Protein AF-A0A2N7XTM2-F1 (afdb_monomer_lite)

Sequence (89 aa):
AAPFDFADAYQPASGMKRWLAGTPSMLAMAGLEAGVDLWRAVDQQAVATKSAALFDQFAAIGARLNLECASPANPERRGSHISFRHPQA

pLDDT: mean 95.11, std 3.78, range [76.94, 98.38]

Secondary structure (DSSP, 8-state):
--TTS--SS--PPSGGGGG--S---HHHHHHHHHHHHHHHTS-HHHHHHHHHHHHHHHHHHHHHTTPEE-S-SSGGG--S---EE-TT-

Foldseek 3Di:
DCVPVPDPDDDADPDPRSVDDDDDPVVVVVVVVVVVVVVVVDDVVVVLVVLLVVQVVVVVVCVVVVWAWPADNDSVRGDSDTDTDDPVD

Structure (mmCIF, N/CA/C/O backbone):
data_AF-A0A2N7XTM2-F1
#
_entry.id   AF-A0A2N7XTM2-F1
#
loop_
_atom_site.group_PDB
_atom_site.id
_atom_site.type_symbol
_atom_site.label_atom_id
_atom_site.label_alt_id
_atom_site.label_comp_id
_atom_site.label_asym_id
_atom_site.label_entity_id
_atom_site.label_seq_id
_atom_site.pdbx_PDB_ins_code
_atom_site.Cartn_x
_atom_site.Cartn_y
_atom_site.Cartn_z
_atom_site.occupancy
_atom_site.B_iso_or_equiv
_atom_site.auth_seq_id
_atom_site.auth_comp_id
_atom_site.auth_asym_id
_atom_site.auth_atom_id
_atom_site.pdbx_PDB_model_num
ATOM 1 N N . ALA A 1 1 ? -7.312 -3.433 30.783 1.00 76.94 1 ALA A N 1
ATOM 2 C CA . ALA A 1 1 ? -8.417 -2.517 30.442 1.00 76.94 1 ALA A CA 1
ATOM 3 C C . ALA A 1 1 ? -9.751 -3.164 30.770 1.00 76.94 1 ALA A C 1
ATOM 5 O O . ALA A 1 1 ? -9.953 -4.311 30.383 1.00 76.94 1 ALA A O 1
ATOM 6 N N . ALA A 1 2 ? -10.635 -2.415 31.425 1.00 85.69 2 ALA A N 1
ATOM 7 C CA . ALA A 1 2 ? -12.031 -2.766 31.659 1.00 85.69 2 ALA A CA 1
ATOM 8 C C . ALA A 1 2 ? -12.913 -1.624 31.103 1.00 85.69 2 ALA A C 1
ATOM 10 O O . ALA A 1 2 ? -13.259 -0.695 31.827 1.00 85.69 2 ALA A O 1
ATOM 11 N N . PRO A 1 3 ? -13.178 -1.606 29.781 1.00 80.19 3 PRO A N 1
ATOM 12 C CA . PRO A 1 3 ? -13.707 -0.434 29.065 1.00 80.19 3 PRO A CA 1
ATOM 13 C C . PRO A 1 3 ? -15.126 -0.009 29.472 1.00 80.19 3 PRO A C 1
ATOM 15 O O . PRO A 1 3 ? -15.567 1.060 29.064 1.00 80.19 3 PRO A O 1
ATOM 18 N N . PHE A 1 4 ? -15.818 -0.821 30.273 1.00 89.06 4 PHE A N 1
ATOM 19 C CA . PHE A 1 4 ? -17.175 -0.559 30.750 1.00 89.06 4 PHE A CA 1
ATOM 20 C C . PHE A 1 4 ? -17.265 -0.389 32.272 1.00 89.06 4 PHE A C 1
ATOM 22 O O . PHE A 1 4 ? -18.356 -0.150 32.776 1.00 89.06 4 PHE A O 1
ATOM 29 N N . ASP A 1 5 ? -16.146 -0.473 33.001 1.00 93.81 5 ASP A N 1
ATOM 30 C CA . ASP A 1 5 ? -16.135 -0.260 34.457 1.00 93.81 5 ASP A CA 1
ATOM 31 C C . ASP A 1 5 ? -16.212 1.233 34.817 1.00 93.81 5 ASP A C 1
ATOM 33 O O . ASP A 1 5 ? -16.491 1.572 35.961 1.00 93.81 5 ASP A O 1
ATOM 37 N N . PHE A 1 6 ? -15.944 2.127 33.851 1.00 87.94 6 PHE A N 1
ATOM 38 C CA . PHE A 1 6 ? -15.934 3.591 34.012 1.00 87.94 6 PHE A CA 1
ATOM 39 C C . PHE A 1 6 ? -15.144 4.092 35.242 1.00 87.94 6 PHE A C 1
ATOM 41 O O . PHE A 1 6 ? -15.450 5.145 35.791 1.00 87.94 6 PHE A O 1
ATOM 48 N N . ALA A 1 7 ? -14.114 3.354 35.672 1.00 93.31 7 ALA A N 1
ATOM 49 C CA . ALA A 1 7 ? -13.235 3.759 36.764 1.00 93.31 7 ALA A CA 1
ATOM 50 C C . ALA A 1 7 ? -12.355 4.959 36.366 1.00 93.31 7 ALA A C 1
ATOM 52 O O . ALA A 1 7 ? -11.851 5.014 35.243 1.00 93.31 7 ALA A O 1
ATOM 53 N N . ASP A 1 8 ? -12.099 5.871 37.311 1.00 94.44 8 ASP A N 1
ATOM 54 C CA . ASP A 1 8 ? -11.309 7.094 37.079 1.00 94.44 8 ASP A CA 1
ATOM 55 C C . ASP A 1 8 ? -9.865 6.805 36.635 1.00 94.44 8 ASP A C 1
ATOM 57 O O . ASP A 1 8 ? -9.259 7.556 35.867 1.00 94.44 8 ASP A O 1
ATOM 61 N N . ALA A 1 9 ? -9.291 5.703 37.126 1.00 94.06 9 ALA A N 1
ATOM 62 C CA . ALA A 1 9 ? -7.932 5.305 36.802 1.00 94.06 9 ALA A CA 1
ATOM 63 C C . ALA A 1 9 ? -7.878 4.573 35.455 1.00 94.06 9 ALA A C 1
ATOM 65 O O . ALA A 1 9 ? -8.383 3.457 35.303 1.00 94.06 9 ALA A O 1
ATOM 66 N N . TYR A 1 10 ? -7.172 5.161 34.490 1.00 90.81 10 TYR A N 1
ATOM 67 C CA . TYR A 1 10 ? -6.890 4.504 33.219 1.00 90.81 10 TYR A CA 1
ATOM 68 C C . TYR A 1 10 ? -6.071 3.222 33.420 1.00 90.81 10 TYR A C 1
ATOM 70 O O . TYR A 1 10 ? -4.960 3.242 33.950 1.00 90.81 10 TYR A O 1
ATOM 78 N N . GLN A 1 11 ? -6.589 2.110 32.901 1.00 93.31 11 GLN A N 1
ATOM 79 C CA . GLN A 1 11 ? -5.849 0.858 32.779 1.00 93.31 11 GLN A CA 1
ATOM 80 C C . GLN A 1 11 ? -5.717 0.470 31.302 1.00 93.31 11 GLN A C 1
ATOM 82 O O . GLN A 1 11 ? -6.726 0.121 30.677 1.00 93.31 11 GLN A O 1
ATOM 87 N N . PRO A 1 12 ? -4.501 0.459 30.723 1.00 93.19 12 PRO A N 1
ATOM 88 C CA . PRO A 1 12 ? -4.317 0.131 29.316 1.00 93.19 12 PRO A CA 1
ATOM 89 C C . PRO A 1 12 ? -4.728 -1.312 28.994 1.00 93.19 12 PRO A C 1
ATOM 91 O O . PRO A 1 12 ? -4.749 -2.206 29.847 1.00 93.19 12 PRO A O 1
ATOM 94 N N . ALA A 1 13 ? -5.067 -1.555 27.730 1.00 94.81 13 ALA A N 1
ATOM 95 C CA . ALA A 1 13 ? -5.139 -2.911 27.195 1.00 94.81 13 ALA A CA 1
ATOM 96 C C . ALA A 1 13 ? -3.718 -3.461 26.971 1.00 94.81 13 ALA A C 1
ATOM 98 O O . ALA A 1 13 ? -2.753 -2.702 26.894 1.00 94.81 13 ALA A O 1
ATOM 99 N N . SER A 1 14 ? -3.570 -4.780 26.860 1.00 95.75 14 SER A N 1
ATOM 100 C CA . SER A 1 14 ? -2.283 -5.388 26.515 1.00 95.75 14 SER A CA 1
ATOM 101 C C . SER A 1 14 ? -1.957 -5.210 25.026 1.00 95.75 14 SER A C 1
ATOM 103 O O . SER A 1 14 ? -2.843 -5.168 24.166 1.00 95.75 14 SER A O 1
ATOM 105 N N . GLY A 1 15 ? -0.661 -5.122 24.714 1.00 96.31 15 GLY A N 1
ATOM 106 C CA . GLY A 1 15 ? -0.158 -5.078 23.340 1.00 96.31 15 GLY A CA 1
ATOM 107 C C . GLY A 1 15 ? -0.700 -3.905 22.519 1.00 96.31 15 GLY A C 1
ATOM 108 O O . GLY A 1 15 ? -0.901 -2.804 23.030 1.00 96.31 15 GLY A O 1
ATOM 109 N N . MET A 1 16 ? -0.943 -4.149 21.228 1.00 97.06 16 MET A N 1
ATOM 110 C CA . MET A 1 16 ? -1.357 -3.112 20.274 1.00 97.06 16 MET A CA 1
ATOM 111 C C . MET A 1 16 ? -2.728 -2.496 20.583 1.00 97.06 16 MET A C 1
ATOM 113 O O . MET A 1 16 ? -2.961 -1.339 20.249 1.00 97.06 16 MET A O 1
ATOM 117 N N . LYS A 1 17 ? -3.618 -3.214 21.285 1.00 94.38 17 LYS A N 1
ATOM 118 C CA . LYS A 1 17 ? -4.968 -2.721 21.616 1.00 94.38 17 LYS A CA 1
ATOM 119 C C . LYS A 1 17 ? -4.952 -1.448 22.462 1.00 94.38 17 LYS A C 1
ATOM 121 O O . LYS A 1 17 ? -5.928 -0.709 22.449 1.00 94.38 17 LYS A O 1
ATOM 126 N N . ARG A 1 18 ? -3.854 -1.165 23.174 1.00 95.56 18 ARG A N 1
ATOM 127 C CA . ARG A 1 18 ? -3.705 0.068 23.963 1.00 95.56 18 ARG A CA 1
ATOM 128 C C . ARG A 1 18 ? -3.698 1.35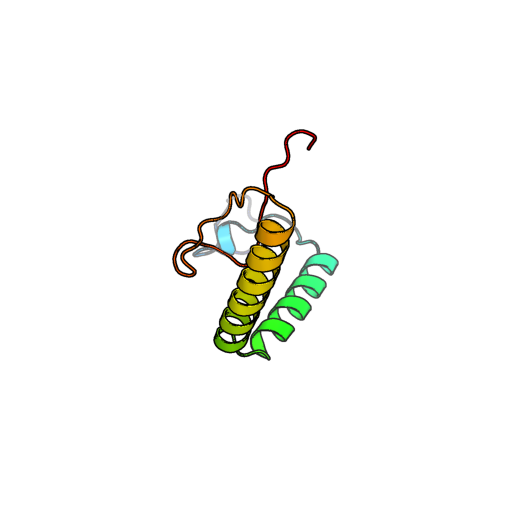0 23.127 1.00 95.56 18 ARG A C 1
ATOM 130 O O . ARG A 1 18 ? -3.868 2.417 23.699 1.00 95.56 18 ARG A O 1
ATOM 137 N N . TRP A 1 19 ? -3.457 1.233 21.821 1.00 94.94 19 TRP A N 1
ATOM 138 C CA . TRP A 1 19 ? -3.432 2.348 20.873 1.00 94.94 19 TRP A CA 1
ATOM 139 C C . TRP A 1 19 ? -4.801 2.638 20.246 1.00 94.94 19 TRP A C 1
ATOM 141 O O . TRP A 1 19 ? -4.932 3.605 19.503 1.00 94.94 19 TRP A O 1
ATOM 151 N N . LEU A 1 20 ? -5.821 1.821 20.529 1.00 93.31 20 LEU A N 1
ATOM 152 C CA . LEU A 1 20 ? -7.192 2.119 20.127 1.00 93.31 20 LEU A CA 1
ATOM 153 C C . LEU A 1 20 ? -7.719 3.296 20.952 1.00 93.31 20 LEU A C 1
ATOM 155 O O . LEU A 1 20 ? -7.564 3.323 22.173 1.00 93.31 20 LEU A O 1
ATOM 159 N N . ALA A 1 21 ? -8.367 4.243 20.282 1.00 92.06 21 ALA A N 1
ATOM 160 C CA . ALA A 1 21 ? -8.964 5.412 20.908 1.00 92.06 21 ALA A CA 1
ATOM 161 C C . ALA A 1 21 ? -10.320 5.712 20.267 1.00 92.06 21 ALA A C 1
ATOM 163 O O . ALA A 1 21 ? -10.435 5.761 19.042 1.00 92.06 21 ALA A O 1
ATOM 164 N N . GLY A 1 22 ? -11.330 5.930 21.111 1.00 92.12 22 GLY A N 1
ATOM 165 C CA . GLY A 1 22 ? -12.696 6.206 20.677 1.00 92.12 22 GLY A CA 1
ATOM 166 C C . GLY A 1 22 ? -13.355 5.052 19.915 1.00 92.12 22 GLY A C 1
ATOM 167 O O . GLY A 1 22 ? -12.817 3.949 19.794 1.00 92.12 22 GLY A O 1
ATOM 168 N N . THR A 1 23 ? -14.556 5.319 19.410 1.00 94.50 23 THR A N 1
ATOM 169 C CA . THR A 1 23 ? -15.275 4.395 18.529 1.00 94.50 23 THR A CA 1
ATOM 170 C C . THR A 1 23 ? -14.688 4.486 17.115 1.00 94.50 23 THR A C 1
ATOM 172 O O . THR A 1 23 ? -14.604 5.592 16.578 1.00 94.50 23 THR A O 1
ATOM 175 N N . PRO A 1 24 ? -14.285 3.367 16.484 1.00 94.62 24 PRO A N 1
ATOM 176 C CA . PRO A 1 24 ? -13.735 3.389 15.131 1.00 94.62 24 PRO A CA 1
ATOM 177 C C . PRO A 1 24 ? -14.797 3.760 14.084 1.00 9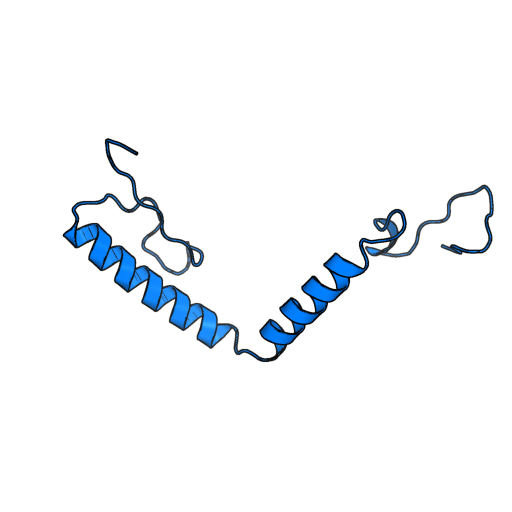4.62 24 PRO A C 1
ATOM 179 O O . PRO A 1 24 ? -16.000 3.612 14.303 1.00 94.62 24 PRO A O 1
ATOM 182 N N . SER A 1 25 ? -14.348 4.195 12.902 1.00 97.31 25 SER A N 1
ATOM 183 C CA . SER A 1 25 ? -15.235 4.444 11.757 1.00 97.31 25 SER A CA 1
ATOM 184 C C . SER A 1 25 ? -15.779 3.124 11.207 1.00 97.31 25 SER A C 1
ATOM 186 O O . SER A 1 25 ? -15.137 2.470 10.385 1.00 97.31 25 SER A O 1
ATOM 188 N N . MET A 1 26 ? -16.963 2.717 11.671 1.00 96.50 26 MET A N 1
ATOM 189 C CA . MET A 1 26 ? -17.529 1.398 11.362 1.00 96.50 26 MET A CA 1
ATOM 190 C C . MET A 1 26 ? -17.699 1.141 9.855 1.00 96.50 26 MET A C 1
ATOM 192 O O . MET A 1 26 ? -17.445 0.029 9.402 1.00 96.50 26 MET A O 1
ATOM 196 N N . LEU A 1 27 ? -18.047 2.161 9.058 1.00 98.19 27 LEU A N 1
ATOM 197 C CA . LEU A 1 27 ? -18.166 2.013 7.599 1.00 98.19 27 LEU A CA 1
ATOM 198 C C . LEU A 1 27 ? -16.805 1.824 6.915 1.00 98.19 27 LEU A C 1
ATOM 200 O O . LEU A 1 27 ? -16.674 0.989 6.023 1.00 98.19 27 LEU A O 1
ATOM 204 N N . ALA A 1 28 ? -15.777 2.562 7.343 1.00 98.06 28 ALA A N 1
ATOM 205 C CA . ALA A 1 28 ? -14.429 2.388 6.807 1.00 98.06 28 ALA A CA 1
ATOM 206 C C . ALA A 1 28 ? -13.843 1.021 7.197 1.00 98.06 28 ALA A C 1
ATOM 208 O O . ALA A 1 28 ? -13.186 0.382 6.378 1.00 98.06 28 ALA A O 1
ATOM 209 N N . MET A 1 29 ? -14.128 0.550 8.418 1.00 97.81 29 MET A N 1
ATOM 210 C CA . MET A 1 29 ? -13.726 -0.782 8.879 1.00 97.81 29 MET A CA 1
ATOM 211 C C . MET A 1 29 ? -14.346 -1.894 8.028 1.00 97.81 29 MET A C 1
ATOM 213 O O . MET A 1 29 ? -13.629 -2.811 7.641 1.00 97.81 29 MET A O 1
ATOM 217 N N . ALA A 1 30 ? -15.629 -1.781 7.667 1.00 98.19 30 ALA A N 1
ATOM 218 C CA . ALA A 1 30 ? -16.277 -2.738 6.768 1.00 98.19 30 ALA A CA 1
ATOM 219 C C . ALA A 1 30 ? -15.634 -2.750 5.364 1.00 98.19 30 ALA A C 1
ATOM 221 O O . ALA A 1 30 ? -15.418 -3.812 4.783 1.00 98.19 30 ALA A O 1
ATOM 222 N N . GLY A 1 31 ? -15.269 -1.578 4.827 1.00 98.38 31 GLY A N 1
ATOM 223 C CA . GLY A 1 31 ? -14.540 -1.488 3.556 1.00 98.38 31 GLY A CA 1
ATOM 224 C C . GLY A 1 31 ? -13.141 -2.114 3.618 1.00 98.38 31 GLY A C 1
ATOM 225 O O . GLY A 1 31 ? -12.727 -2.801 2.683 1.00 98.38 31 GLY A O 1
ATOM 226 N N . LEU A 1 32 ? -12.425 -1.917 4.731 1.00 98.19 32 LEU A N 1
ATOM 227 C CA . LEU A 1 32 ? -11.126 -2.546 4.971 1.00 98.19 32 LEU A CA 1
ATOM 228 C C . LEU A 1 32 ? -11.245 -4.074 5.048 1.00 98.19 32 LEU A C 1
ATOM 230 O O . LEU A 1 32 ? -10.443 -4.763 4.425 1.00 98.19 32 LEU A O 1
ATOM 234 N N . GLU A 1 33 ? -12.235 -4.595 5.775 1.00 98.12 33 GLU A N 1
ATOM 235 C CA . GLU A 1 33 ? -12.483 -6.037 5.905 1.00 98.12 33 GLU A CA 1
ATOM 236 C C . GLU A 1 33 ? -12.696 -6.691 4.534 1.00 98.12 33 GLU A C 1
ATOM 238 O O . GLU A 1 33 ? -11.980 -7.630 4.184 1.00 98.12 33 GLU A O 1
ATOM 243 N N . ALA A 1 34 ? -13.563 -6.108 3.699 1.00 98.19 34 ALA A N 1
ATOM 244 C CA . ALA A 1 34 ? -13.773 -6.574 2.329 1.00 98.19 34 ALA A CA 1
ATOM 245 C C . ALA A 1 34 ? -12.481 -6.542 1.487 1.00 98.19 34 ALA A C 1
ATOM 247 O O . ALA A 1 34 ? -12.191 -7.481 0.744 1.00 98.19 34 ALA A O 1
ATOM 248 N N . GLY A 1 35 ? -11.675 -5.481 1.613 1.00 97.88 35 GLY A N 1
ATOM 249 C CA . GLY A 1 35 ? -10.381 -5.381 0.933 1.00 97.88 35 GLY A CA 1
ATOM 250 C C . GLY A 1 35 ? -9.385 -6.460 1.374 1.00 97.88 35 GLY A C 1
ATOM 251 O O . GLY A 1 35 ? -8.684 -7.028 0.535 1.00 97.88 35 GLY A O 1
ATOM 252 N N . VAL A 1 36 ? -9.334 -6.775 2.670 1.00 98.00 36 VAL A N 1
ATOM 253 C CA . VAL A 1 36 ? -8.474 -7.837 3.217 1.00 98.00 36 VAL A CA 1
ATOM 254 C C . VAL A 1 36 ? -8.928 -9.214 2.737 1.00 98.00 36 VAL A C 1
ATOM 256 O O . VAL A 1 36 ? -8.083 -10.028 2.360 1.00 98.00 36 VAL A O 1
ATOM 259 N N . ASP A 1 37 ? -10.233 -9.477 2.688 1.00 98.12 37 ASP A N 1
ATOM 260 C CA . ASP A 1 37 ? -10.757 -10.756 2.202 1.00 98.12 37 ASP A CA 1
ATOM 261 C C . ASP A 1 37 ? -10.435 -11.001 0.722 1.00 98.12 37 ASP A C 1
ATOM 263 O O . ASP A 1 37 ? -10.071 -12.122 0.356 1.00 98.12 37 ASP A O 1
ATOM 267 N N . LEU A 1 38 ? -10.450 -9.958 -0.116 1.00 97.44 38 LEU A N 1
ATOM 268 C CA . LEU A 1 38 ? -9.971 -10.064 -1.500 1.00 97.44 38 LEU A CA 1
ATOM 269 C C . LEU A 1 38 ? -8.497 -10.488 -1.562 1.00 97.44 38 LEU A C 1
ATOM 271 O O . LEU A 1 38 ? -8.144 -11.373 -2.340 1.00 97.44 38 LEU A O 1
ATOM 275 N N . TRP A 1 39 ? -7.637 -9.901 -0.725 1.00 97.25 39 TRP A N 1
ATOM 276 C CA . TRP A 1 39 ? -6.218 -10.268 -0.666 1.00 97.25 39 TRP A CA 1
ATOM 277 C C . TRP A 1 39 ? -5.982 -11.680 -0.130 1.00 97.25 39 TRP A C 1
ATOM 279 O O . TRP A 1 39 ? -5.060 -12.354 -0.582 1.00 97.25 39 TRP A O 1
ATOM 289 N N . ARG A 1 40 ? -6.821 -12.158 0.794 1.00 96.81 40 ARG A N 1
ATOM 290 C CA . ARG A 1 40 ? -6.761 -13.542 1.292 1.00 96.81 40 ARG A CA 1
ATOM 291 C C . ARG A 1 40 ? -7.118 -14.576 0.227 1.00 96.81 40 ARG A C 1
ATOM 293 O O . ARG A 1 40 ? -6.677 -15.717 0.333 1.00 96.81 40 ARG A O 1
ATOM 300 N N . ALA A 1 41 ? -7.920 -14.195 -0.765 1.00 97.06 41 ALA A N 1
ATOM 301 C CA . ALA A 1 41 ? -8.349 -15.072 -1.850 1.00 97.06 41 ALA A CA 1
ATOM 302 C C . ALA A 1 41 ? -7.372 -15.110 -3.042 1.00 97.06 41 ALA A C 1
ATOM 304 O O . ALA A 1 41 ? -7.599 -15.861 -3.989 1.00 97.06 41 ALA A O 1
ATOM 305 N N . VAL A 1 42 ? -6.302 -14.308 -3.023 1.00 97.06 42 VAL A N 1
ATOM 306 C CA . VAL A 1 42 ? -5.354 -14.168 -4.136 1.00 97.06 42 VAL A CA 1
ATOM 307 C C . VAL A 1 42 ? -3.955 -14.630 -3.727 1.00 97.06 42 VAL A C 1
ATOM 309 O O . VAL A 1 42 ? -3.490 -14.359 -2.623 1.00 97.06 42 VAL A O 1
ATOM 312 N N . ASP A 1 43 ? -3.249 -15.287 -4.650 1.00 97.75 43 ASP A N 1
ATOM 313 C CA . ASP A 1 43 ? -1.821 -15.563 -4.493 1.00 97.75 43 ASP A CA 1
ATOM 314 C C . ASP A 1 43 ? -0.998 -14.273 -4.642 1.00 97.75 43 ASP A C 1
ATOM 316 O O . ASP A 1 43 ? -0.927 -13.662 -5.714 1.00 97.75 43 ASP A O 1
ATOM 320 N N . GLN A 1 44 ? -0.341 -13.869 -3.556 1.00 95.25 44 GLN A N 1
ATOM 321 C CA . GLN A 1 44 ? 0.499 -12.674 -3.524 1.00 95.25 44 GLN A CA 1
ATOM 322 C C . GLN A 1 44 ? 1.703 -12.784 -4.467 1.00 95.25 44 GLN A C 1
ATOM 324 O O . GLN A 1 44 ? 2.124 -11.767 -5.025 1.00 95.25 44 GLN A O 1
ATOM 329 N N . GLN A 1 45 ? 2.217 -13.994 -4.715 1.00 95.88 45 GLN A N 1
ATOM 330 C CA . GLN A 1 45 ? 3.316 -14.184 -5.656 1.00 95.88 45 GLN A CA 1
ATOM 331 C C . GLN A 1 45 ? 2.852 -13.930 -7.093 1.00 95.88 45 GLN A C 1
ATOM 333 O O . GLN A 1 45 ? 3.519 -13.205 -7.834 1.00 95.88 45 GLN A O 1
ATOM 338 N N . ALA A 1 46 ? 1.671 -14.429 -7.470 1.00 97.06 46 ALA A N 1
ATOM 339 C CA . ALA A 1 46 ? 1.062 -14.120 -8.761 1.00 97.06 46 ALA A CA 1
ATOM 340 C C . ALA A 1 46 ? 0.831 -12.608 -8.951 1.00 97.06 46 ALA A C 1
ATOM 342 O O . ALA A 1 46 ? 1.066 -12.076 -10.042 1.00 97.06 46 ALA A O 1
ATOM 343 N N . VAL A 1 47 ? 0.430 -11.889 -7.894 1.00 96.50 47 VAL A N 1
ATOM 344 C CA . VAL A 1 47 ? 0.298 -10.422 -7.935 1.00 96.50 47 VAL A CA 1
ATOM 345 C C . VAL A 1 47 ? 1.650 -9.745 -8.153 1.00 96.50 47 VAL A C 1
ATOM 347 O O . VAL A 1 47 ? 1.746 -8.865 -9.012 1.00 96.50 47 VAL A O 1
ATOM 350 N N . ALA A 1 48 ? 2.695 -10.163 -7.435 1.00 94.38 48 ALA A N 1
ATOM 351 C CA . ALA A 1 48 ? 4.044 -9.623 -7.594 1.00 94.38 48 ALA A CA 1
ATOM 352 C C . ALA A 1 48 ? 4.589 -9.860 -9.014 1.00 94.38 48 ALA A C 1
ATOM 354 O O . ALA A 1 48 ? 5.063 -8.921 -9.656 1.00 94.38 48 ALA A O 1
ATOM 355 N N . THR A 1 49 ? 4.436 -11.074 -9.553 1.00 95.31 49 THR A N 1
ATOM 356 C CA . THR A 1 49 ? 4.839 -11.409 -10.927 1.00 95.31 49 THR A CA 1
ATOM 357 C C . THR A 1 49 ? 4.090 -10.566 -11.957 1.00 95.31 49 THR A C 1
ATOM 359 O O . THR A 1 49 ? 4.709 -9.991 -12.856 1.00 95.31 49 THR A O 1
ATOM 362 N N . LYS A 1 50 ? 2.764 -10.432 -11.821 1.00 96.75 50 LYS A N 1
ATOM 363 C CA . LYS A 1 50 ? 1.960 -9.598 -12.725 1.00 96.75 50 LYS A CA 1
ATOM 364 C C . LYS A 1 50 ? 2.361 -8.124 -12.638 1.00 96.75 50 LYS A C 1
ATOM 366 O O . LYS A 1 50 ? 2.473 -7.463 -13.668 1.00 96.75 50 LYS A O 1
ATOM 371 N N . SER A 1 51 ? 2.591 -7.618 -11.429 1.00 96.38 51 SER A N 1
ATOM 372 C CA . SER A 1 51 ? 3.051 -6.248 -11.192 1.00 96.38 51 SER A CA 1
ATOM 373 C C . SER A 1 51 ? 4.395 -5.971 -11.872 1.00 96.38 51 SER A C 1
ATOM 375 O O . SER A 1 51 ? 4.526 -4.986 -12.601 1.00 96.38 51 SER A O 1
ATOM 377 N N . ALA A 1 52 ? 5.371 -6.871 -11.714 1.00 95.19 52 ALA A N 1
ATOM 378 C CA . ALA A 1 52 ? 6.675 -6.750 -12.357 1.00 95.19 52 ALA A CA 1
ATOM 379 C C . ALA A 1 52 ? 6.553 -6.699 -13.889 1.00 95.19 52 ALA A C 1
ATOM 381 O O . ALA A 1 52 ? 7.102 -5.788 -14.506 1.00 95.19 52 ALA A O 1
ATOM 382 N N . ALA A 1 53 ? 5.753 -7.594 -14.479 1.00 96.25 53 ALA A N 1
ATOM 383 C CA . ALA A 1 53 ? 5.520 -7.632 -15.921 1.00 96.25 53 ALA A CA 1
ATOM 384 C C . ALA A 1 53 ? 4.808 -6.375 -16.456 1.00 96.25 53 ALA A C 1
ATOM 386 O O . ALA A 1 53 ? 5.090 -5.931 -17.570 1.00 96.25 53 ALA A O 1
ATOM 387 N N . LEU A 1 54 ? 3.875 -5.795 -15.691 1.00 97.44 54 LEU A N 1
ATOM 388 C CA . LEU A 1 54 ? 3.238 -4.526 -16.054 1.00 97.44 54 LEU A CA 1
ATOM 389 C C . LEU A 1 54 ? 4.240 -3.373 -15.990 1.00 97.44 54 LEU A C 1
ATOM 391 O O . LEU A 1 54 ? 4.309 -2.580 -16.925 1.00 97.44 54 LEU A O 1
ATOM 395 N N . PHE A 1 55 ? 5.057 -3.302 -14.939 1.00 97.75 55 PHE A N 1
ATOM 396 C CA . PHE A 1 55 ? 6.112 -2.296 -14.850 1.00 97.75 55 PHE A CA 1
ATOM 397 C C . PHE A 1 55 ? 7.054 -2.362 -16.055 1.00 97.75 55 PHE A C 1
ATOM 399 O O . PHE A 1 55 ? 7.312 -1.330 -16.667 1.00 97.75 55 PHE A O 1
ATOM 406 N N . ASP A 1 56 ? 7.536 -3.553 -16.424 1.00 95.69 56 ASP A N 1
ATOM 407 C CA . ASP A 1 56 ? 8.493 -3.712 -17.526 1.00 95.69 56 ASP A CA 1
ATOM 408 C C . ASP A 1 56 ? 7.884 -3.274 -18.870 1.00 95.69 56 ASP A C 1
ATOM 410 O O . ASP A 1 56 ? 8.548 -2.621 -19.679 1.00 95.69 56 ASP A O 1
ATOM 414 N N . GLN A 1 57 ? 6.590 -3.543 -19.081 1.00 97.25 57 GLN A N 1
ATOM 415 C CA . GLN A 1 57 ? 5.849 -3.031 -20.237 1.00 97.25 57 GLN A CA 1
ATOM 416 C C . GLN A 1 57 ? 5.796 -1.499 -20.250 1.00 97.25 57 GLN A C 1
ATOM 418 O O . GLN A 1 57 ? 6.098 -0.880 -21.272 1.00 97.25 57 GLN A O 1
ATOM 423 N N . PHE A 1 58 ? 5.454 -0.872 -19.123 1.00 97.62 58 PHE A N 1
ATOM 424 C CA . PHE A 1 58 ? 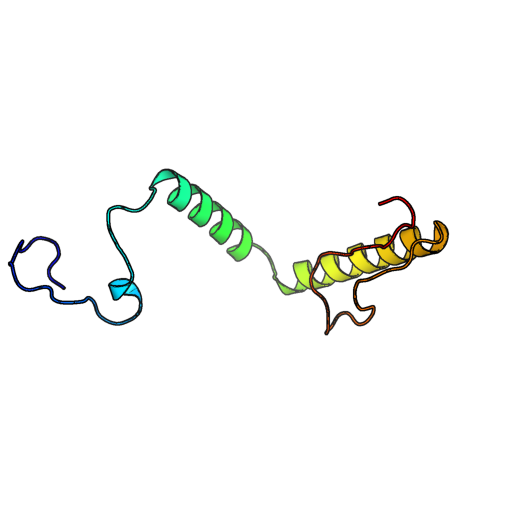5.412 0.588 -19.029 1.00 97.62 58 PHE A CA 1
ATOM 425 C C . PHE A 1 58 ? 6.799 1.222 -19.158 1.00 97.62 58 PHE A C 1
ATOM 427 O O . PHE A 1 58 ? 6.926 2.254 -19.813 1.00 97.62 58 PHE A O 1
ATOM 434 N N . ALA A 1 59 ? 7.846 0.600 -18.615 1.00 97.31 59 ALA A N 1
ATOM 435 C CA . ALA A 1 59 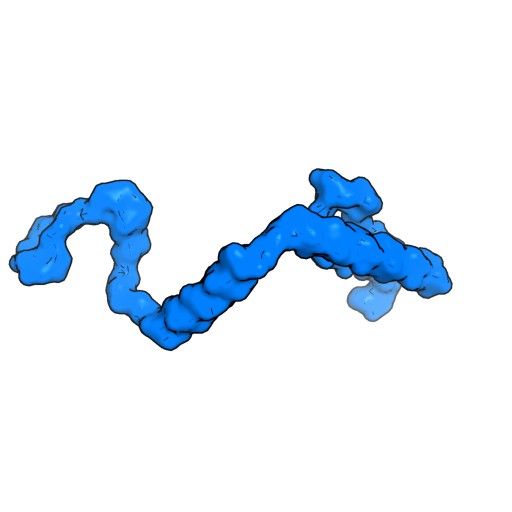? 9.226 1.043 -18.785 1.00 97.31 59 ALA A CA 1
ATOM 436 C C . ALA A 1 59 ? 9.634 1.028 -20.266 1.00 97.31 59 ALA A C 1
ATOM 438 O O . ALA A 1 59 ? 10.193 2.008 -20.760 1.00 97.31 59 ALA A O 1
ATOM 439 N N . ALA A 1 60 ? 9.288 -0.037 -20.999 1.00 97.56 60 ALA A N 1
ATOM 440 C CA . ALA A 1 60 ? 9.535 -0.123 -22.436 1.00 97.56 60 ALA A CA 1
ATOM 441 C C . ALA A 1 60 ? 8.766 0.949 -23.228 1.00 97.56 60 ALA A C 1
ATOM 443 O O . ALA A 1 60 ? 9.308 1.522 -24.175 1.00 97.56 60 ALA A O 1
ATOM 444 N N . ILE A 1 61 ? 7.522 1.251 -22.843 1.00 97.94 61 ILE A N 1
ATOM 445 C CA . ILE A 1 61 ? 6.736 2.338 -23.446 1.00 97.94 61 ILE A CA 1
ATOM 446 C C . ILE A 1 61 ? 7.392 3.695 -23.168 1.00 97.94 61 ILE A C 1
ATOM 448 O O . ILE A 1 61 ? 7.606 4.462 -24.103 1.00 97.94 61 ILE A O 1
ATOM 452 N N . GLY A 1 62 ? 7.762 3.979 -21.917 1.00 97.38 62 GLY A N 1
ATOM 453 C CA . GLY A 1 62 ? 8.428 5.228 -21.545 1.00 97.38 62 GLY A CA 1
ATOM 454 C C . GLY A 1 62 ? 9.743 5.435 -22.296 1.00 97.38 62 GLY A C 1
ATOM 455 O O . GLY A 1 62 ? 9.976 6.518 -22.829 1.00 97.38 62 GLY A O 1
ATOM 456 N N . ALA A 1 63 ? 10.544 4.376 -22.449 1.00 96.88 63 ALA A N 1
ATOM 457 C CA . ALA A 1 63 ? 11.766 4.414 -23.248 1.00 96.88 63 ALA A CA 1
ATOM 458 C C . ALA A 1 63 ? 11.491 4.762 -24.724 1.00 96.88 63 ALA A C 1
ATOM 460 O O . ALA A 1 63 ? 12.182 5.604 -25.291 1.00 96.88 63 ALA A O 1
ATOM 461 N N . ARG A 1 64 ? 10.444 4.187 -25.339 1.00 98.00 64 ARG A N 1
ATOM 462 C CA . ARG A 1 64 ? 10.019 4.533 -26.716 1.00 98.00 64 ARG A CA 1
ATOM 463 C C . ARG A 1 64 ? 9.560 5.987 -26.855 1.00 98.00 64 ARG A C 1
ATOM 465 O O . ARG A 1 64 ? 9.631 6.538 -27.948 1.00 98.00 64 ARG A O 1
ATOM 472 N N . LEU A 1 65 ? 9.088 6.589 -25.767 1.00 97.00 65 LEU A N 1
ATOM 473 C CA . LEU A 1 65 ? 8.652 7.984 -25.702 1.00 97.00 65 LEU A CA 1
ATOM 474 C C . LEU A 1 65 ? 9.766 8.946 -25.254 1.00 97.00 65 LEU A C 1
ATOM 476 O O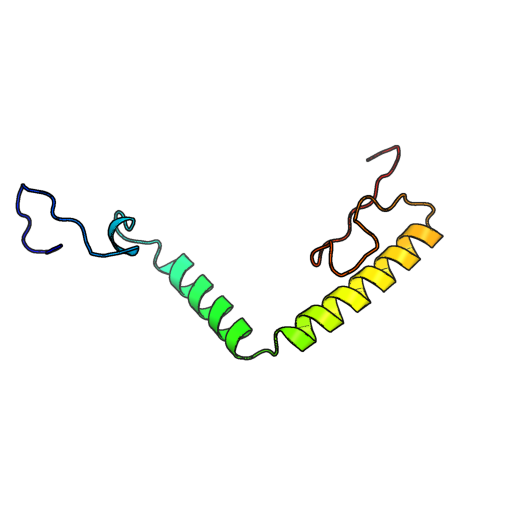 . LEU A 1 65 ? 9.499 10.132 -25.085 1.00 97.00 65 LEU A O 1
ATOM 480 N N . ASN A 1 66 ? 11.002 8.465 -25.078 1.00 96.38 66 ASN A N 1
ATOM 481 C CA . ASN A 1 66 ? 12.136 9.240 -24.559 1.00 96.38 66 ASN A CA 1
ATOM 482 C C . ASN A 1 66 ? 11.880 9.864 -23.173 1.00 96.38 66 ASN A C 1
ATOM 484 O O . ASN A 1 66 ? 12.378 10.947 -22.867 1.00 96.38 66 ASN A O 1
ATOM 488 N N . LEU A 1 67 ? 11.105 9.181 -22.327 1.00 97.62 67 LEU A N 1
ATOM 489 C CA . LEU A 1 67 ? 10.911 9.561 -20.930 1.00 97.62 67 LEU A CA 1
ATOM 490 C C . LEU A 1 67 ? 12.017 8.966 -20.053 1.00 97.62 67 LEU A C 1
ATOM 492 O O . LEU A 1 67 ? 12.340 7.781 -20.161 1.00 97.62 67 LEU A O 1
ATOM 496 N N . GLU A 1 68 ? 12.558 9.761 -19.132 1.00 97.25 68 GLU A N 1
ATOM 497 C CA . GLU A 1 68 ? 13.518 9.269 -18.143 1.00 97.25 68 GLU A CA 1
ATOM 498 C C . GLU A 1 68 ? 12.767 8.525 -17.032 1.00 97.25 68 GLU A C 1
ATOM 500 O O . GLU A 1 68 ? 11.952 9.113 -16.321 1.00 97.25 68 GLU A O 1
ATOM 505 N N . CYS A 1 69 ? 13.028 7.229 -16.857 1.00 97.56 69 CYS A N 1
ATOM 506 C CA . CYS A 1 69 ? 12.454 6.466 -15.749 1.00 97.56 69 CYS A CA 1
ATOM 507 C C . CYS A 1 69 ? 13.164 6.821 -14.432 1.00 97.56 69 CYS A C 1
ATOM 509 O O . CYS A 1 69 ? 14.358 6.568 -14.281 1.00 97.56 69 CYS A O 1
ATOM 511 N N . ALA A 1 70 ? 12.423 7.379 -13.470 1.00 97.19 70 ALA A N 1
ATOM 512 C CA . ALA A 1 70 ? 12.930 7.712 -12.136 1.00 97.19 70 ALA A CA 1
ATOM 513 C C . ALA A 1 70 ? 12.892 6.512 -11.175 1.00 97.19 70 ALA A C 1
ATOM 515 O O . ALA A 1 70 ? 13.577 6.502 -10.151 1.00 97.19 70 ALA A O 1
ATOM 516 N N . SER A 1 71 ? 12.065 5.511 -11.480 1.00 97.62 71 SER A N 1
ATOM 517 C CA . SER A 1 71 ? 11.973 4.290 -10.687 1.00 97.62 71 SER A CA 1
ATOM 518 C C . SER A 1 71 ? 13.194 3.391 -10.924 1.00 97.62 71 SER A C 1
ATOM 520 O O . SER A 1 71 ? 13.667 3.289 -12.057 1.00 97.62 71 SER A O 1
ATOM 522 N N . PRO A 1 72 ? 13.697 2.683 -9.893 1.00 96.38 72 PRO A N 1
ATOM 523 C CA . PRO A 1 72 ? 14.766 1.703 -10.076 1.00 96.38 72 PRO A CA 1
ATOM 524 C C . PRO A 1 72 ? 14.389 0.651 -11.127 1.00 96.38 72 PRO A C 1
ATOM 526 O O . PRO A 1 72 ? 13.243 0.223 -11.172 1.00 96.38 72 PRO A O 1
ATOM 529 N N . ALA A 1 73 ? 15.346 0.195 -11.941 1.00 90.56 73 ALA A N 1
ATOM 530 C CA . ALA A 1 73 ? 15.095 -0.871 -12.917 1.00 90.56 73 ALA A CA 1
ATOM 531 C C . ALA A 1 73 ? 15.016 -2.263 -12.261 1.00 90.56 73 ALA A C 1
ATOM 533 O O . ALA A 1 73 ? 14.228 -3.104 -12.684 1.00 90.56 73 ALA A O 1
ATOM 534 N N . ASN A 1 74 ? 15.812 -2.500 -11.209 1.00 91.25 74 ASN A N 1
ATOM 535 C CA . ASN A 1 74 ? 15.856 -3.784 -10.506 1.00 91.25 74 ASN A CA 1
ATOM 536 C C . ASN A 1 74 ? 14.517 -4.062 -9.779 1.00 91.25 74 ASN A C 1
ATOM 538 O O . ASN A 1 74 ? 14.186 -3.295 -8.867 1.00 91.25 74 ASN A O 1
ATOM 542 N N . PRO A 1 75 ? 13.791 -5.150 -10.120 1.00 87.62 75 PRO A N 1
ATOM 543 C CA . PRO A 1 75 ? 12.532 -5.539 -9.478 1.00 87.62 75 PRO A CA 1
ATOM 544 C C . PRO A 1 75 ? 12.613 -5.683 -7.954 1.00 87.62 75 PRO A C 1
ATOM 546 O O . PRO A 1 75 ? 11.698 -5.257 -7.259 1.00 87.62 75 PRO A O 1
ATOM 549 N N . GLU A 1 76 ? 13.738 -6.165 -7.422 1.00 91.25 76 GLU A N 1
ATOM 550 C CA . GLU A 1 76 ? 13.944 -6.368 -5.976 1.00 91.25 76 GLU A CA 1
ATOM 551 C C . GLU A 1 76 ? 14.113 -5.054 -5.195 1.00 91.25 76 GLU A C 1
ATOM 553 O O . GLU A 1 76 ? 14.161 -5.035 -3.966 1.00 91.25 76 GLU A O 1
ATOM 558 N N . ARG A 1 77 ? 14.256 -3.927 -5.900 1.00 94.12 77 ARG A N 1
ATOM 559 C CA . ARG A 1 77 ? 14.485 -2.602 -5.304 1.00 94.12 77 ARG A CA 1
ATOM 560 C C . ARG A 1 77 ? 13.343 -1.626 -5.575 1.00 94.12 77 ARG A C 1
ATOM 562 O O . ARG A 1 77 ? 13.528 -0.422 -5.389 1.00 94.12 77 ARG A O 1
ATOM 569 N N . ARG A 1 78 ? 12.186 -2.108 -6.038 1.00 93.69 78 ARG A N 1
ATOM 570 C CA . ARG A 1 78 ? 11.035 -1.271 -6.405 1.00 93.69 78 ARG A CA 1
ATOM 571 C C . ARG A 1 78 ? 9.711 -1.889 -5.968 1.00 93.69 78 ARG A C 1
ATOM 573 O O . ARG A 1 78 ? 9.604 -3.090 -5.771 1.00 93.69 78 ARG A O 1
ATOM 580 N N . GLY A 1 79 ? 8.694 -1.039 -5.842 1.00 93.88 79 GLY A N 1
ATOM 581 C CA . GLY A 1 79 ? 7.306 -1.473 -5.695 1.00 93.88 79 GLY A CA 1
ATOM 582 C C . GLY A 1 79 ? 6.601 -1.644 -7.046 1.00 93.88 79 GLY A C 1
ATOM 583 O O . GLY A 1 79 ? 7.230 -1.746 -8.100 1.00 93.88 79 GLY A O 1
ATOM 584 N N . SER A 1 80 ? 5.269 -1.606 -7.005 1.00 96.25 80 SER A N 1
ATOM 585 C CA . SER A 1 80 ? 4.393 -1.781 -8.175 1.00 96.25 80 SER A CA 1
ATOM 586 C C . SER A 1 80 ? 4.145 -0.509 -8.996 1.00 96.25 80 SER A C 1
ATOM 588 O O . SER A 1 80 ? 3.444 -0.560 -10.001 1.00 96.25 80 SER A O 1
ATOM 590 N N . HIS A 1 81 ? 4.669 0.641 -8.568 1.00 96.56 81 HIS A N 1
ATOM 591 C CA . HIS A 1 81 ? 4.502 1.916 -9.266 1.00 96.56 81 HIS A CA 1
ATOM 592 C C . HIS A 1 81 ? 5.757 2.255 -10.081 1.00 96.56 81 HIS A C 1
ATOM 594 O O . HIS A 1 81 ? 6.880 1.995 -9.644 1.00 96.56 81 HIS A O 1
ATOM 600 N N . ILE A 1 82 ? 5.553 2.863 -11.249 1.00 97.75 82 ILE A N 1
ATOM 601 C CA . ILE A 1 82 ? 6.590 3.407 -12.122 1.00 97.75 82 ILE A CA 1
ATOM 602 C C . ILE A 1 82 ? 6.398 4.913 -12.280 1.00 97.75 82 ILE A C 1
ATOM 604 O O . ILE A 1 82 ? 5.284 5.381 -12.494 1.00 97.75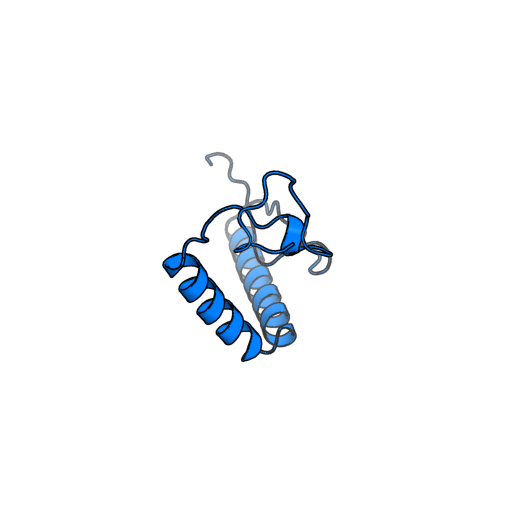 82 ILE A O 1
ATOM 608 N N . SER A 1 83 ? 7.478 5.676 -12.178 1.00 97.56 83 SER A N 1
ATOM 609 C CA . SER A 1 83 ? 7.457 7.128 -12.330 1.00 97.56 83 SER A CA 1
ATOM 610 C C . SER A 1 83 ? 8.481 7.572 -13.363 1.00 97.56 83 SER A C 1
ATOM 612 O O . SER A 1 83 ? 9.592 7.044 -13.424 1.00 97.56 83 SER A O 1
ATOM 614 N N . PHE A 1 84 ? 8.102 8.571 -14.153 1.00 98.00 84 PHE A N 1
ATOM 615 C CA . PHE A 1 84 ? 8.928 9.152 -15.203 1.00 98.00 84 PHE A CA 1
ATOM 616 C C . PHE A 1 84 ? 9.157 10.635 -14.940 1.00 98.00 84 PHE A C 1
ATOM 618 O O . PHE A 1 84 ? 8.298 11.307 -14.366 1.00 98.00 84 PHE A O 1
ATOM 625 N N . ARG A 1 85 ? 10.298 11.154 -15.388 1.00 97.75 85 ARG A N 1
ATOM 626 C CA . ARG A 1 85 ? 10.547 12.591 -15.483 1.00 97.75 85 ARG A CA 1
ATOM 627 C C . ARG A 1 85 ? 10.230 13.059 -16.893 1.00 97.75 85 ARG A C 1
ATOM 629 O O . ARG A 1 85 ? 10.542 12.382 -17.873 1.00 97.75 85 ARG A O 1
ATOM 636 N N . HIS A 1 86 ? 9.644 14.244 -16.974 1.00 95.81 86 HIS A N 1
ATOM 637 C CA . HIS A 1 86 ? 9.426 14.958 -18.218 1.00 95.81 86 HIS A CA 1
ATOM 638 C C . HIS A 1 86 ? 9.828 16.427 -18.012 1.00 95.81 86 HIS A C 1
ATOM 640 O O . HIS A 1 86 ? 9.512 16.975 -16.957 1.00 95.81 86 HIS A O 1
ATOM 646 N N . PRO A 1 87 ? 10.484 17.092 -18.980 1.00 94.06 87 PRO A N 1
ATOM 647 C CA . PRO A 1 87 ? 10.937 18.480 -18.821 1.00 94.06 87 PRO A CA 1
ATOM 648 C C . PRO A 1 87 ? 9.824 19.509 -18.562 1.00 94.06 87 PRO A C 1
ATOM 650 O O . PRO A 1 87 ? 10.116 20.628 -18.158 1.00 94.06 87 PRO A O 1
ATOM 653 N N . GLN A 1 88 ? 8.570 19.148 -18.843 1.00 91.62 88 GLN A N 1
ATOM 654 C CA . GLN A 1 88 ? 7.389 20.017 -18.723 1.00 91.62 88 GLN A CA 1
ATOM 655 C C . GLN A 1 88 ? 6.358 19.507 -17.697 1.00 91.62 88 GLN A C 1
ATOM 657 O O . GLN A 1 88 ? 5.203 19.921 -17.760 1.00 91.62 88 GLN A O 1
ATOM 662 N N . ALA A 1 89 ? 6.727 18.541 -16.847 1.00 85.88 89 ALA A N 1
ATOM 663 C CA . ALA A 1 89 ? 5.859 18.059 -15.767 1.00 85.88 89 ALA A CA 1
ATOM 664 C C . ALA A 1 89 ? 5.922 18.966 -14.531 1.00 85.88 89 ALA A C 1
ATOM 666 O O . ALA A 1 89 ? 6.981 19.599 -14.319 1.00 85.88 89 ALA A O 1
#

Radius of gyration: 22.44 Å; chains: 1; bounding box: 34×36×64 Å